Protein AF-A0A6I9MZJ8-F1 (afdb_monomer_lite)

InterPro domains:
  IPR040191 U3 small nucleolar RNA-associated protein 10 [PTHR13457] (1-152)
  IPR056473 Utp10/HEAT1, HEAT-repeats domain [PF23243] (50-152)

Organism: NCBI:txid8208

Sequence (153 aa):
MPIFTFMGANILRLDDAYSFRVIEQTLTMVIPALIQAHQLSEGGSSPSLVAVVTRIVHVFVDALPHVPEHRRLPVLHQLVQTLSPAPFLWILMLLLFKLHASSSTAVSGKKAALENDVEFWISLCCQFDVSDQLTSLINILNFLLQLPEDKDD

Foldseek 3Di:
DPDVVVVVVVVVVVCVVVVLVVLLVCLLPVVVVQLVVQQVPPPPDRDPSLVSLLVVLLVLLVCQVVDDPVVNLSNVLSNCVSVPLQPPVLSNVVSLVVSCVVVQVDDDPPDVVVVVSVVSVVVNLVVDDPNSSVSSVVVNVVVVVPDDPDPPD

Structure (mmCIF, N/CA/C/O backbone):
data_AF-A0A6I9MZJ8-F1
#
_entry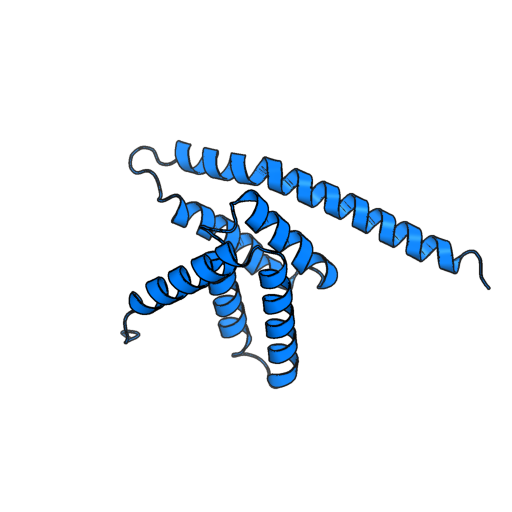.id   AF-A0A6I9MZJ8-F1
#
loop_
_atom_site.group_PDB
_atom_site.id
_atom_site.type_symbol
_atom_site.label_atom_id
_atom_site.label_alt_id
_atom_site.label_comp_id
_atom_site.label_asym_id
_atom_site.label_entity_id
_atom_site.label_seq_id
_atom_site.pdbx_PDB_ins_code
_atom_site.Cartn_x
_atom_site.Cartn_y
_atom_site.Cartn_z
_atom_site.occupancy
_atom_site.B_iso_or_equiv
_atom_site.auth_seq_id
_atom_site.auth_comp_id
_atom_site.auth_asym_id
_atom_site.auth_atom_id
_atom_site.pdbx_PDB_model_num
ATOM 1 N N . MET A 1 1 ? 39.027 -8.535 -20.098 1.00 54.59 1 MET A N 1
ATOM 2 C CA . MET A 1 1 ? 37.778 -8.703 -19.322 1.00 54.59 1 MET A CA 1
ATOM 3 C C . MET A 1 1 ? 38.010 -8.192 -17.897 1.00 54.59 1 MET A C 1
ATOM 5 O O . MET A 1 1 ? 38.405 -9.006 -17.075 1.00 54.59 1 MET A O 1
ATOM 9 N N . PRO A 1 2 ? 38.006 -6.861 -17.636 1.00 52.81 2 PRO A N 1
ATOM 10 C CA . PRO A 1 2 ? 37.233 -6.382 -16.464 1.00 52.81 2 PRO A CA 1
ATOM 11 C C . PRO A 1 2 ? 36.765 -4.898 -16.442 1.00 52.81 2 PRO A C 1
ATOM 13 O O . PRO A 1 2 ? 36.292 -4.459 -15.403 1.00 52.81 2 PRO A O 1
ATOM 16 N N . ILE A 1 3 ? 36.884 -4.093 -17.509 1.00 46.62 3 ILE A N 1
ATOM 17 C CA . ILE A 1 3 ? 36.608 -2.633 -17.397 1.00 46.62 3 ILE A CA 1
ATOM 18 C C . ILE A 1 3 ? 35.218 -2.236 -17.933 1.00 46.62 3 ILE A C 1
ATOM 20 O O . ILE A 1 3 ? 34.524 -1.434 -17.315 1.00 46.62 3 ILE A O 1
ATOM 24 N N . PHE A 1 4 ? 34.744 -2.851 -19.023 1.00 43.00 4 PHE A N 1
ATOM 25 C CA . PHE A 1 4 ? 33.443 -2.496 -19.618 1.00 43.00 4 PHE A CA 1
ATOM 26 C C . PHE A 1 4 ? 32.235 -3.213 -18.995 1.00 43.00 4 PHE A C 1
ATOM 28 O O . PHE A 1 4 ? 31.116 -2.718 -19.097 1.00 43.00 4 PHE A O 1
ATOM 35 N N . THR A 1 5 ? 32.436 -4.323 -18.280 1.00 50.25 5 THR A N 1
ATOM 36 C CA . THR A 1 5 ? 31.364 -4.997 -17.526 1.00 50.25 5 THR A CA 1
ATOM 37 C C . THR A 1 5 ? 30.956 -4.240 -16.257 1.00 50.25 5 THR A C 1
ATOM 39 O O . THR A 1 5 ? 29.845 -4.430 -15.775 1.00 50.25 5 THR A O 1
ATOM 42 N N . PHE A 1 6 ? 31.805 -3.345 -15.734 1.00 44.62 6 PHE A N 1
ATOM 43 C CA . PHE A 1 6 ? 31.509 -2.581 -14.514 1.00 44.62 6 PHE A CA 1
ATOM 44 C C . PHE A 1 6 ? 30.751 -1.267 -14.788 1.00 44.62 6 PHE A C 1
ATOM 46 O O . PHE A 1 6 ? 29.962 -0.818 -13.959 1.00 44.62 6 PHE A O 1
ATOM 53 N N . MET A 1 7 ? 30.920 -0.666 -15.975 1.00 50.59 7 MET A N 1
ATOM 54 C CA . MET A 1 7 ? 30.187 0.553 -16.357 1.00 50.59 7 MET A CA 1
ATOM 55 C C . MET A 1 7 ? 28.698 0.297 -16.620 1.00 50.59 7 MET A C 1
ATOM 57 O O . MET A 1 7 ? 27.879 1.146 -16.283 1.00 50.59 7 MET A O 1
ATOM 61 N N . GLY A 1 8 ? 28.330 -0.870 -17.161 1.00 49.66 8 GLY A N 1
ATOM 62 C CA . GLY A 1 8 ? 26.924 -1.215 -17.409 1.00 49.66 8 GLY A CA 1
ATOM 63 C C . GLY A 1 8 ? 26.097 -1.298 -16.122 1.00 49.66 8 GLY A C 1
ATOM 64 O O . GLY A 1 8 ? 25.008 -0.737 -16.052 1.00 49.66 8 GLY A O 1
ATOM 65 N N . ALA A 1 9 ? 26.649 -1.914 -15.071 1.00 50.97 9 ALA A N 1
ATOM 66 C CA . ALA A 1 9 ? 25.986 -2.011 -13.770 1.00 50.97 9 ALA A CA 1
ATOM 67 C C . ALA A 1 9 ? 25.831 -0.644 -13.085 1.00 50.97 9 ALA A C 1
ATOM 69 O O . ALA A 1 9 ? 24.807 -0.386 -12.461 1.00 50.97 9 ALA A O 1
ATOM 70 N N . ASN A 1 10 ? 26.818 0.249 -13.222 1.00 50.25 10 ASN A N 1
ATOM 71 C CA . ASN A 1 10 ? 26.728 1.596 -12.658 1.00 50.25 10 ASN A CA 1
ATOM 72 C C . ASN A 1 10 ? 25.752 2.497 -13.419 1.00 50.25 10 ASN A C 1
ATOM 74 O O . ASN A 1 10 ? 25.044 3.255 -12.773 1.00 50.25 10 ASN A O 1
ATOM 78 N N . ILE A 1 11 ? 25.675 2.409 -14.750 1.00 44.91 11 ILE A N 1
ATOM 79 C CA . ILE A 1 11 ? 24.711 3.186 -15.547 1.00 44.91 11 ILE A CA 1
ATOM 80 C C . ILE A 1 11 ? 23.278 2.712 -15.268 1.00 44.91 11 ILE A C 1
ATOM 82 O O . ILE A 1 11 ? 22.413 3.548 -15.033 1.00 44.91 11 ILE A O 1
ATOM 86 N N . LEU A 1 12 ? 23.047 1.396 -15.187 1.00 47.56 12 LEU A N 1
ATOM 87 C CA . LEU A 1 12 ? 21.743 0.836 -14.803 1.00 47.56 12 LEU A CA 1
ATOM 88 C C . LEU A 1 12 ? 21.347 1.225 -13.365 1.00 47.56 12 LEU A C 1
ATOM 90 O O . LEU A 1 12 ? 20.217 1.638 -13.134 1.00 47.56 12 LEU A O 1
ATOM 94 N N . ARG A 1 13 ? 22.287 1.198 -12.404 1.00 55.53 13 ARG A N 1
ATOM 95 C CA . ARG A 1 13 ? 22.041 1.673 -11.024 1.00 55.53 13 ARG A CA 1
ATOM 96 C C . ARG A 1 13 ? 21.807 3.183 -10.933 1.00 55.53 13 ARG A C 1
ATOM 98 O O . ARG A 1 13 ? 21.092 3.628 -10.038 1.00 55.53 13 ARG A O 1
ATOM 105 N N . LEU A 1 14 ? 22.436 3.973 -11.806 1.00 54.25 14 LEU A N 1
ATOM 106 C CA . LEU A 1 14 ? 22.246 5.424 -11.860 1.00 54.25 14 LEU A CA 1
ATOM 107 C C . LEU A 1 14 ? 20.846 5.767 -12.379 1.00 54.25 14 LEU A C 1
ATOM 109 O O . LEU A 1 14 ? 20.198 6.657 -11.831 1.00 54.25 14 LEU A O 1
ATOM 113 N N . ASP A 1 15 ? 20.387 5.032 -13.394 1.00 59.72 15 ASP A N 1
ATOM 114 C CA . ASP A 1 15 ? 19.057 5.193 -13.977 1.00 59.72 15 ASP A CA 1
ATOM 115 C C . ASP A 1 15 ? 17.961 4.804 -12.975 1.00 59.72 15 ASP A C 1
ATOM 117 O O . ASP A 1 15 ? 16.987 5.537 -12.814 1.00 59.72 15 ASP A O 1
ATOM 121 N N . ASP A 1 16 ? 18.173 3.739 -12.192 1.00 69.56 16 ASP A N 1
ATOM 122 C CA . ASP A 1 16 ? 17.301 3.372 -11.071 1.00 69.56 16 ASP A CA 1
ATOM 123 C C . ASP A 1 16 ? 17.260 4.468 -9.998 1.00 69.56 16 ASP A C 1
ATOM 125 O O . ASP A 1 16 ? 16.182 4.918 -9.617 1.00 69.56 16 ASP A O 1
ATOM 129 N N . ALA A 1 17 ? 18.415 4.957 -9.532 1.00 70.00 17 ALA A N 1
ATOM 130 C CA . ALA A 1 17 ? 18.473 5.992 -8.497 1.00 70.00 17 ALA A CA 1
ATOM 131 C C . ALA A 1 17 ? 17.807 7.306 -8.938 1.00 70.00 17 ALA A C 1
ATOM 133 O O . ALA A 1 17 ? 17.102 7.943 -8.151 1.00 70.00 17 ALA A O 1
ATOM 134 N N . TYR A 1 18 ? 18.007 7.712 -10.193 1.00 69.88 18 TYR A N 1
ATOM 135 C CA . TYR A 1 18 ? 17.339 8.878 -10.764 1.00 69.88 18 TYR A CA 1
ATOM 136 C C . TYR A 1 18 ? 15.834 8.634 -10.928 1.00 69.88 18 TYR A C 1
ATOM 138 O O . TYR A 1 18 ? 15.026 9.452 -10.488 1.00 69.88 18 TYR A O 1
ATOM 146 N N . SER A 1 19 ? 15.445 7.478 -11.465 1.00 74.56 19 SER A N 1
ATOM 147 C CA . SER A 1 19 ? 14.044 7.081 -11.623 1.00 74.56 19 SER A CA 1
ATOM 148 C C . SER A 1 19 ? 13.299 7.021 -10.290 1.00 74.56 19 SER A C 1
ATOM 150 O O . SER A 1 19 ? 12.146 7.441 -10.218 1.00 74.56 19 SER A O 1
ATOM 152 N N . PHE A 1 20 ? 13.941 6.544 -9.221 1.00 76.56 20 PHE A N 1
ATOM 153 C CA . PHE A 1 20 ? 13.360 6.534 -7.880 1.00 76.56 20 PHE A CA 1
ATOM 154 C C . PHE A 1 20 ? 13.134 7.945 -7.349 1.00 76.56 20 PHE A C 1
ATOM 156 O O . PHE A 1 20 ? 12.048 8.217 -6.850 1.00 76.56 20 PHE A O 1
ATOM 163 N N . ARG A 1 21 ? 14.094 8.862 -7.526 1.00 79.06 21 ARG A N 1
ATOM 164 C CA . ARG A 1 21 ? 13.915 10.272 -7.140 1.00 79.06 21 ARG A CA 1
ATOM 165 C C . ARG A 1 21 ? 12.774 10.938 -7.896 1.00 79.06 21 ARG A C 1
ATOM 167 O O . ARG A 1 21 ? 11.997 11.676 -7.303 1.00 79.06 21 ARG A O 1
ATOM 174 N N . VAL A 1 22 ? 12.651 10.667 -9.195 1.00 80.50 22 VAL A N 1
ATOM 175 C CA . VAL A 1 22 ? 11.545 11.197 -10.001 1.00 80.50 22 VAL A CA 1
ATOM 176 C C . VAL A 1 22 ? 10.209 10.640 -9.512 1.00 80.50 22 VAL A C 1
ATOM 178 O O . VAL A 1 22 ? 9.268 11.413 -9.351 1.00 80.50 22 VAL A O 1
ATOM 181 N N . ILE A 1 23 ? 10.116 9.336 -9.225 1.00 78.62 23 ILE A N 1
ATOM 182 C CA . ILE A 1 23 ? 8.913 8.735 -8.627 1.00 78.62 23 ILE A CA 1
ATOM 183 C C . ILE A 1 23 ? 8.596 9.400 -7.289 1.00 78.62 23 ILE A C 1
ATOM 185 O O . ILE A 1 23 ? 7.471 9.843 -7.088 1.00 78.62 23 ILE A O 1
ATOM 189 N N . GLU A 1 24 ? 9.572 9.503 -6.394 1.00 79.50 24 GLU A N 1
ATOM 190 C CA . GLU A 1 24 ? 9.415 10.111 -5.074 1.00 79.50 24 GLU A CA 1
ATOM 191 C C . GLU A 1 24 ? 8.893 11.544 -5.161 1.00 79.50 24 GLU A C 1
ATOM 193 O O . GLU A 1 24 ? 7.876 11.884 -4.549 1.00 79.50 24 GLU A O 1
ATOM 198 N N . GLN A 1 25 ? 9.528 12.364 -5.991 1.00 80.31 25 GLN A N 1
ATOM 199 C CA . GLN A 1 25 ? 9.137 13.750 -6.200 1.00 80.31 25 GLN A CA 1
ATOM 200 C C . GLN A 1 25 ? 7.759 13.868 -6.868 1.00 80.31 25 GLN A C 1
ATOM 202 O O . GLN A 1 25 ? 6.973 14.754 -6.540 1.00 80.31 25 GLN A O 1
ATOM 207 N N . THR A 1 26 ? 7.432 12.949 -7.776 1.00 79.94 26 THR A N 1
ATOM 208 C CA . T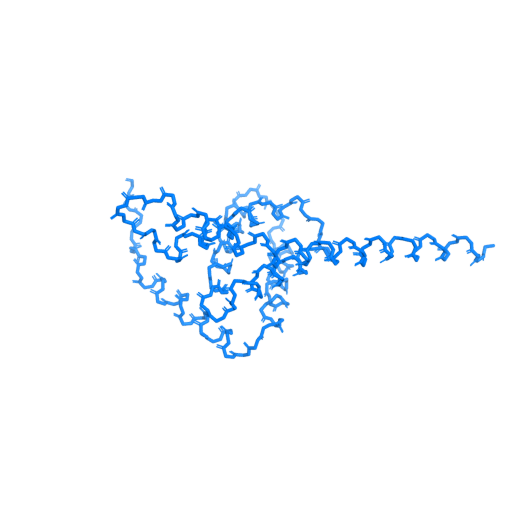HR A 1 26 ? 6.118 12.920 -8.424 1.00 79.94 26 THR A CA 1
ATOM 209 C C . THR A 1 26 ? 5.031 12.543 -7.425 1.00 79.94 26 THR A C 1
ATOM 211 O O . THR A 1 26 ? 4.018 13.227 -7.356 1.00 79.94 26 THR A O 1
ATOM 214 N N . LEU A 1 27 ? 5.224 11.499 -6.616 1.00 83.44 27 LEU A N 1
ATOM 215 C CA . LEU A 1 27 ? 4.221 11.060 -5.643 1.00 83.44 27 LEU A CA 1
ATOM 216 C C . LEU A 1 27 ? 3.969 12.135 -4.584 1.00 83.44 27 LEU A C 1
ATOM 218 O O . LEU A 1 27 ? 2.816 12.493 -4.352 1.00 83.44 27 LEU A O 1
ATOM 222 N N . THR A 1 28 ? 5.035 12.716 -4.029 1.00 80.81 28 THR A N 1
ATOM 223 C CA . THR A 1 28 ? 4.950 13.780 -3.012 1.00 80.81 28 THR A CA 1
ATOM 224 C C . THR A 1 28 ? 4.246 15.042 -3.499 1.00 80.81 28 THR A C 1
ATOM 226 O O . THR A 1 28 ? 3.610 15.722 -2.699 1.00 80.81 28 THR A O 1
ATOM 229 N N . MET A 1 29 ? 4.315 15.352 -4.796 1.00 77.62 29 MET A N 1
ATOM 230 C CA . MET A 1 29 ? 3.664 16.533 -5.365 1.00 77.62 29 MET A CA 1
ATOM 231 C C . MET A 1 29 ? 2.256 16.241 -5.902 1.00 77.62 29 MET A C 1
ATOM 233 O O . MET A 1 29 ? 1.333 17.030 -5.703 1.00 77.62 29 MET A O 1
ATOM 237 N N . VAL A 1 30 ? 2.075 15.111 -6.586 1.00 79.31 30 VAL A N 1
ATOM 238 C CA . VAL A 1 30 ? 0.841 14.798 -7.317 1.00 79.31 30 VAL A CA 1
ATOM 239 C C . VAL A 1 30 ? -0.244 14.266 -6.389 1.00 79.31 30 VAL A C 1
ATOM 241 O O . VAL A 1 30 ? -1.398 14.657 -6.542 1.00 79.31 30 VAL A O 1
ATOM 244 N N . ILE A 1 31 ? 0.085 13.416 -5.410 1.00 81.38 31 ILE A N 1
ATOM 245 C CA . ILE A 1 31 ? -0.932 12.828 -4.521 1.00 81.38 31 ILE A CA 1
ATOM 246 C C . ILE A 1 31 ? -1.696 13.912 -3.739 1.00 81.38 31 ILE A C 1
ATOM 248 O O . ILE A 1 31 ? -2.929 13.889 -3.780 1.00 81.38 31 ILE A O 1
ATOM 252 N N . PRO A 1 32 ? -1.042 14.897 -3.087 1.00 80.56 32 PRO A N 1
ATOM 253 C CA . PRO A 1 32 ? -1.767 15.960 -2.390 1.00 80.56 32 PRO A CA 1
ATOM 254 C C . PRO A 1 32 ? -2.647 16.793 -3.331 1.00 80.56 32 PRO A C 1
ATOM 256 O O . PRO A 1 32 ? -3.783 17.122 -2.985 1.00 80.56 32 PRO A O 1
ATOM 259 N N . ALA A 1 33 ? -2.162 17.076 -4.544 1.00 78.44 33 ALA A N 1
ATOM 260 C CA . ALA A 1 33 ? -2.930 17.795 -5.558 1.00 78.44 33 ALA A CA 1
ATOM 261 C C . ALA A 1 33 ? -4.168 17.003 -6.016 1.00 78.44 33 ALA A C 1
ATOM 263 O O . ALA A 1 33 ? -5.245 17.578 -6.173 1.00 78.44 33 ALA A O 1
ATOM 264 N N . LEU A 1 34 ? -4.052 15.679 -6.173 1.00 75.56 34 LEU A N 1
ATOM 265 C CA . LEU A 1 34 ? -5.179 14.802 -6.501 1.00 75.56 34 LEU A CA 1
ATOM 266 C C . LEU A 1 34 ? -6.227 14.790 -5.388 1.00 75.56 34 LEU A C 1
ATOM 268 O O . LEU A 1 34 ? -7.419 14.859 -5.685 1.00 75.56 34 LEU A O 1
ATOM 272 N N . ILE A 1 35 ? -5.803 14.739 -4.123 1.00 79.06 35 ILE A N 1
ATOM 273 C CA . ILE A 1 35 ? -6.714 14.803 -2.973 1.00 79.06 35 ILE A CA 1
ATOM 274 C C . ILE A 1 35 ? -7.474 16.134 -2.978 1.00 79.06 35 ILE A C 1
ATOM 276 O O . ILE A 1 35 ? -8.700 16.141 -2.864 1.00 79.06 35 ILE A O 1
ATOM 280 N N . GLN A 1 36 ? -6.771 17.251 -3.180 1.00 78.94 36 GLN A N 1
ATOM 281 C CA . GLN A 1 36 ? -7.378 18.581 -3.222 1.00 78.94 36 GLN A CA 1
ATOM 282 C C . GLN A 1 36 ? -8.359 18.741 -4.395 1.00 78.94 36 GLN A C 1
ATOM 284 O O . GLN A 1 36 ? -9.451 19.278 -4.219 1.00 78.94 36 GLN A O 1
ATOM 289 N N . ALA A 1 37 ? -8.012 18.238 -5.582 1.00 72.88 37 ALA A N 1
ATOM 290 C CA . ALA A 1 37 ? -8.882 18.297 -6.755 1.00 72.88 37 ALA A CA 1
ATOM 291 C C . ALA A 1 37 ? -10.200 17.530 -6.542 1.00 72.88 37 ALA A C 1
ATOM 293 O O . ALA A 1 37 ? -11.268 18.027 -6.900 1.00 72.88 37 ALA A O 1
ATOM 294 N N . HIS A 1 38 ? -10.145 16.354 -5.906 1.00 69.00 38 HIS A N 1
ATOM 295 C CA . HIS A 1 38 ? -11.344 15.567 -5.598 1.00 69.00 38 HIS A CA 1
ATOM 296 C C . HIS A 1 38 ? -12.221 16.224 -4.522 1.00 69.00 38 HIS A C 1
ATOM 298 O O . HIS A 1 38 ? -13.442 16.124 -4.594 1.00 69.00 38 HIS A O 1
ATOM 304 N N . GLN A 1 39 ? -11.628 16.943 -3.564 1.00 68.62 39 GLN A N 1
ATOM 305 C CA . GLN A 1 39 ? -12.379 17.711 -2.562 1.00 68.62 39 GLN A CA 1
ATOM 306 C C . GLN A 1 39 ? -13.118 18.918 -3.163 1.00 68.62 39 GLN A C 1
ATOM 308 O O . GLN A 1 39 ? -14.182 19.283 -2.673 1.00 68.62 39 GLN A O 1
ATOM 313 N N . LEU A 1 40 ? -12.571 19.534 -4.216 1.00 63.03 40 LEU A N 1
ATOM 314 C CA . LEU A 1 40 ? -13.151 20.714 -4.872 1.00 63.03 40 LEU A CA 1
ATOM 315 C C . LEU A 1 40 ? -14.227 20.369 -5.914 1.00 63.03 40 LEU A C 1
ATOM 317 O O . LEU A 1 40 ? -15.079 21.204 -6.206 1.00 63.03 40 LEU A O 1
ATOM 321 N N . SER A 1 41 ? -14.181 19.166 -6.493 1.00 60.75 41 SER A N 1
ATOM 322 C CA . SER A 1 41 ? -15.054 18.774 -7.607 1.00 60.75 41 SER A CA 1
ATOM 323 C C . SER A 1 41 ? -16.442 18.272 -7.183 1.00 60.75 41 SER A C 1
ATOM 325 O O . SER A 1 41 ? -17.359 18.294 -8.004 1.00 60.75 41 SER A O 1
ATOM 327 N N . GLU A 1 42 ? -16.631 17.814 -5.943 1.00 58.19 42 GLU A N 1
ATOM 328 C CA . GLU A 1 42 ? -17.922 17.290 -5.469 1.00 58.19 42 GLU A CA 1
ATOM 329 C C . GLU A 1 42 ? -18.732 18.386 -4.755 1.00 58.19 42 GLU A C 1
ATOM 331 O O . GLU A 1 42 ? -18.740 18.523 -3.532 1.00 58.19 42 GLU A O 1
ATOM 336 N N . GLY A 1 43 ? -19.411 19.210 -5.557 1.00 50.09 43 GLY A N 1
ATOM 337 C CA . GLY A 1 43 ? -20.240 20.339 -5.123 1.00 50.09 43 GLY A CA 1
ATOM 338 C C . GLY A 1 43 ? -21.532 19.959 -4.387 1.00 50.09 43 GLY A C 1
ATOM 339 O O . GLY A 1 43 ? -22.620 20.236 -4.885 1.00 50.09 43 GLY A O 1
ATOM 340 N N . GLY A 1 44 ? -21.431 19.378 -3.188 1.00 48.06 44 GLY A N 1
ATOM 341 C CA . GLY A 1 44 ? -22.575 19.231 -2.272 1.00 48.06 44 GLY A CA 1
ATOM 342 C C . GLY A 1 44 ? -22.426 18.172 -1.178 1.00 48.06 44 GLY A C 1
ATOM 343 O O . GLY A 1 44 ? -23.064 18.280 -0.134 1.00 48.06 44 GLY A O 1
ATOM 344 N N . SER A 1 45 ? -21.550 17.188 -1.368 1.00 53.50 45 SER A N 1
ATOM 345 C CA . SER A 1 45 ? -21.208 16.176 -0.367 1.00 53.50 45 SER A CA 1
ATOM 346 C C . SER A 1 45 ? -19.725 15.878 -0.498 1.00 53.50 45 SER A C 1
ATOM 348 O O . SER A 1 45 ? -19.315 15.312 -1.505 1.00 53.50 45 SER A O 1
ATOM 350 N N . SER A 1 46 ? -18.907 16.286 0.471 1.00 55.47 46 SER A N 1
ATOM 351 C CA . SER A 1 46 ? -17.483 15.965 0.429 1.00 55.47 46 SER A CA 1
ATOM 352 C C . SER A 1 46 ? -17.313 14.438 0.455 1.00 55.47 46 SER A C 1
ATOM 354 O O . SER A 1 46 ? -17.785 13.797 1.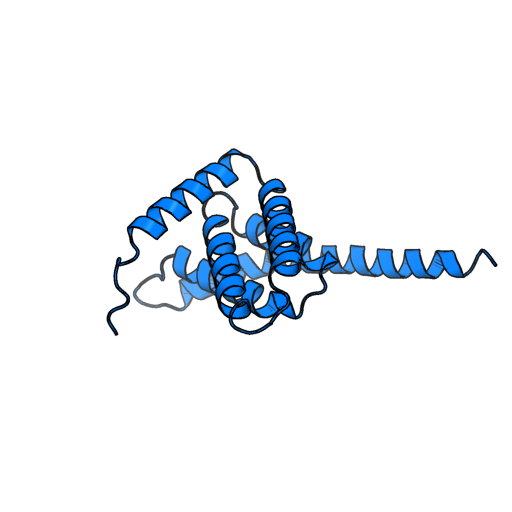402 1.00 55.47 46 SER A O 1
ATOM 356 N N . PRO A 1 47 ? -16.663 13.823 -0.550 1.00 58.41 47 PRO A N 1
ATOM 357 C CA . PRO A 1 47 ? -16.370 12.402 -0.499 1.00 58.41 47 PRO A CA 1
ATOM 358 C C . PRO A 1 47 ? -15.495 12.163 0.728 1.00 58.41 47 PRO A C 1
ATOM 360 O O . PRO A 1 47 ? -14.586 12.951 1.017 1.00 58.41 47 PRO A O 1
ATOM 363 N N . SER A 1 48 ? -15.778 11.095 1.482 1.00 77.12 48 SER A N 1
ATOM 364 C CA . SER A 1 48 ? -14.954 10.776 2.645 1.00 77.12 48 SER A CA 1
ATOM 365 C C . SER A 1 48 ? -13.506 10.640 2.177 1.00 77.12 48 SER A C 1
ATOM 367 O O . SER A 1 48 ? -13.223 10.025 1.146 1.00 77.12 48 SER A O 1
ATOM 369 N N . LEU A 1 49 ? -12.571 11.246 2.907 1.00 82.12 49 LEU A N 1
ATOM 370 C CA . LEU A 1 49 ? -11.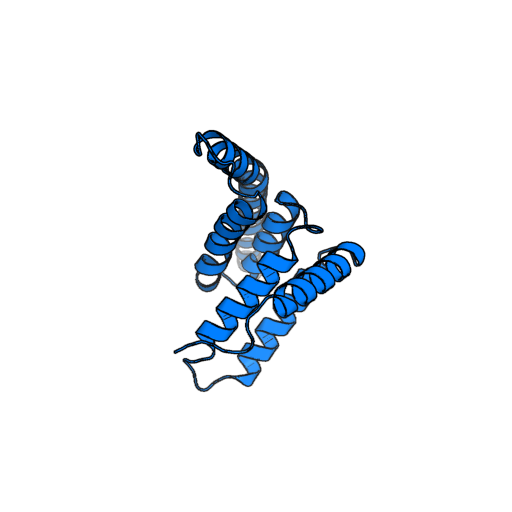156 11.231 2.536 1.00 82.12 49 LEU A CA 1
ATOM 371 C C . LEU A 1 49 ? -10.656 9.789 2.321 1.00 82.12 49 LEU A C 1
ATOM 373 O O . LEU A 1 49 ? -9.889 9.526 1.400 1.00 82.12 49 LEU A O 1
ATOM 377 N N . VAL A 1 50 ? -11.199 8.840 3.091 1.00 82.94 50 VAL A N 1
ATOM 378 C CA . VAL A 1 50 ? -10.988 7.395 2.933 1.00 82.94 50 VAL A CA 1
ATOM 379 C C . VAL A 1 50 ? -11.361 6.905 1.530 1.00 82.94 50 VAL A C 1
ATOM 381 O O . VAL A 1 50 ? -10.589 6.159 0.934 1.00 82.94 50 VAL A O 1
ATOM 384 N N . ALA A 1 51 ? -12.494 7.327 0.962 1.00 84.88 51 ALA A N 1
ATOM 385 C CA . ALA A 1 51 ? -12.916 6.922 -0.379 1.00 84.88 51 ALA A CA 1
ATOM 386 C C . ALA A 1 51 ? -11.969 7.449 -1.469 1.00 84.88 51 ALA A C 1
ATOM 388 O O . ALA A 1 51 ? -11.620 6.707 -2.389 1.00 84.88 51 ALA A O 1
ATOM 389 N N . VAL A 1 52 ? -11.515 8.701 -1.352 1.00 85.88 52 VAL A N 1
ATOM 390 C CA . VAL A 1 52 ? -10.552 9.296 -2.295 1.00 85.88 52 VAL A CA 1
ATOM 391 C C . VAL A 1 52 ? -9.220 8.552 -2.234 1.00 85.88 52 VAL A C 1
ATOM 393 O O . VAL A 1 52 ? -8.712 8.109 -3.264 1.00 85.88 52 VAL A O 1
ATOM 396 N N . VAL A 1 53 ? -8.687 8.345 -1.028 1.00 86.75 53 VAL A N 1
ATOM 397 C CA . VAL A 1 53 ? -7.433 7.609 -0.826 1.00 86.75 53 VAL A CA 1
ATOM 398 C C . VAL A 1 53 ? -7.555 6.174 -1.331 1.00 86.75 53 VAL A C 1
ATOM 400 O O . VAL A 1 53 ? -6.668 5.704 -2.036 1.00 86.75 53 VAL A O 1
ATOM 403 N N . THR A 1 54 ? -8.678 5.502 -1.068 1.00 89.19 54 THR A N 1
ATOM 404 C CA . THR A 1 54 ? -8.929 4.143 -1.567 1.00 89.19 54 THR A CA 1
ATOM 405 C C . THR A 1 54 ? -8.852 4.082 -3.089 1.00 89.19 54 THR A C 1
ATOM 407 O O . THR A 1 54 ? -8.193 3.191 -3.615 1.00 89.19 54 THR A O 1
ATOM 410 N N . ARG A 1 55 ? -9.453 5.040 -3.812 1.00 87.12 55 ARG A N 1
ATOM 411 C CA . ARG A 1 55 ? -9.365 5.092 -5.283 1.00 87.12 55 ARG A CA 1
ATOM 412 C C . ARG A 1 55 ? -7.932 5.279 -5.765 1.00 87.12 55 ARG A C 1
ATOM 414 O O . ARG A 1 55 ? -7.516 4.579 -6.682 1.00 87.12 55 ARG A O 1
ATOM 421 N N . ILE A 1 56 ? -7.178 6.186 -5.141 1.00 87.75 56 ILE A N 1
ATOM 422 C CA . ILE A 1 56 ? -5.772 6.420 -5.492 1.00 87.75 56 ILE A CA 1
ATOM 423 C C . ILE A 1 56 ? -4.973 5.130 -5.292 1.00 87.75 56 ILE A C 1
ATOM 425 O O . ILE A 1 56 ? -4.348 4.656 -6.234 1.00 87.75 56 ILE A O 1
ATOM 429 N N . VAL A 1 57 ? -5.038 4.520 -4.105 1.00 89.81 57 VAL A N 1
ATOM 430 C CA . VAL A 1 57 ? -4.292 3.291 -3.795 1.00 89.81 57 VAL A CA 1
ATOM 431 C C . VAL A 1 57 ? -4.699 2.142 -4.724 1.00 89.81 57 VAL A C 1
ATOM 433 O O . VAL A 1 57 ? -3.829 1.409 -5.188 1.00 89.81 57 VAL A O 1
ATOM 436 N N . HIS A 1 58 ? -5.984 2.022 -5.070 1.00 89.56 58 HIS A N 1
ATOM 437 C CA . HIS A 1 58 ? -6.475 1.003 -6.002 1.00 89.56 58 HIS A CA 1
ATOM 438 C C . HIS A 1 58 ? -5.796 1.091 -7.376 1.00 89.56 58 HIS A C 1
ATOM 440 O O . HIS A 1 58 ? -5.372 0.067 -7.899 1.00 89.56 58 HIS A O 1
ATOM 446 N N . VAL A 1 59 ? -5.607 2.298 -7.927 1.00 89.25 59 VAL A N 1
ATOM 447 C CA . VAL A 1 59 ? -4.909 2.491 -9.216 1.00 89.25 59 VAL A CA 1
ATOM 448 C C . VAL A 1 59 ? -3.468 1.975 -9.159 1.00 89.25 59 VAL A C 1
ATOM 450 O O . VAL A 1 59 ? -2.997 1.344 -10.104 1.00 89.25 59 VAL A O 1
ATOM 453 N N . PHE A 1 60 ? -2.762 2.205 -8.049 1.00 88.88 60 PHE A N 1
ATOM 454 C CA . PHE A 1 60 ? -1.395 1.705 -7.876 1.00 88.88 60 PHE A CA 1
ATOM 455 C C . PHE A 1 60 ? -1.345 0.184 -7.711 1.00 88.88 60 PHE A C 1
ATOM 457 O O . PHE A 1 60 ? -0.452 -0.458 -8.264 1.00 88.88 60 PHE A O 1
ATOM 464 N N . VAL A 1 61 ? -2.294 -0.396 -6.975 1.00 89.38 61 VAL A N 1
ATOM 465 C CA . VAL A 1 61 ? -2.382 -1.850 -6.781 1.00 89.38 61 VAL A CA 1
ATOM 466 C C . VAL A 1 61 ? -2.725 -2.560 -8.094 1.00 89.38 61 VAL A C 1
ATOM 468 O O . VAL A 1 61 ? -2.077 -3.551 -8.420 1.00 89.38 61 VAL A O 1
ATOM 471 N N . ASP A 1 62 ? -3.653 -2.028 -8.891 1.00 86.31 62 ASP A N 1
ATOM 472 C CA . ASP A 1 62 ? -4.000 -2.583 -10.209 1.00 86.31 62 ASP A CA 1
ATOM 473 C C . ASP A 1 62 ? -2.824 -2.522 -11.194 1.00 86.31 62 ASP A C 1
ATOM 475 O O . ASP A 1 62 ? -2.658 -3.410 -12.028 1.00 86.31 62 ASP A O 1
ATOM 479 N N . ALA A 1 63 ? -1.980 -1.492 -11.093 1.00 85.94 63 ALA A N 1
ATOM 480 C CA . ALA A 1 63 ? -0.789 -1.353 -11.925 1.00 85.94 63 ALA A CA 1
ATOM 481 C C . ALA A 1 63 ? 0.379 -2.254 -11.474 1.00 85.94 63 ALA A C 1
ATOM 483 O O . ALA A 1 63 ? 1.303 -2.494 -12.257 1.00 85.94 63 ALA A O 1
ATOM 484 N N . LEU A 1 64 ? 0.355 -2.773 -10.240 1.00 85.38 64 LEU A N 1
ATOM 485 C CA . LEU A 1 64 ? 1.453 -3.522 -9.618 1.00 85.38 64 LEU A CA 1
ATOM 486 C C . LEU A 1 64 ? 1.956 -4.736 -10.430 1.00 85.38 64 LEU A C 1
ATOM 488 O O . LEU A 1 64 ? 3.176 -4.919 -10.486 1.00 85.38 64 LEU A O 1
ATOM 492 N N . PRO A 1 65 ? 1.101 -5.537 -11.108 1.00 84.06 65 PRO A N 1
ATOM 493 C CA . PRO A 1 65 ? 1.552 -6.654 -11.945 1.00 84.06 65 PRO A CA 1
ATOM 494 C C . PRO A 1 65 ? 2.463 -6.231 -13.104 1.00 84.06 65 PRO A C 1
ATOM 496 O O . PRO A 1 65 ? 3.298 -7.015 -13.551 1.00 84.06 65 PRO A O 1
ATOM 499 N N . HIS A 1 66 ? 2.338 -4.987 -13.574 1.00 82.00 66 HIS A N 1
ATOM 500 C CA . HIS A 1 66 ? 3.162 -4.425 -14.646 1.00 82.00 66 HIS A CA 1
ATOM 501 C C . HIS A 1 66 ? 4.459 -3.783 -14.132 1.00 82.00 66 HIS A C 1
ATOM 503 O O . HIS A 1 66 ? 5.348 -3.464 -14.922 1.00 82.00 66 HIS A O 1
ATOM 509 N N . VAL A 1 67 ? 4.586 -3.588 -12.817 1.00 80.94 67 VAL A N 1
ATOM 510 C CA . VAL A 1 67 ? 5.770 -2.995 -12.193 1.00 80.94 67 VAL A CA 1
ATOM 511 C C . VAL A 1 67 ? 6.817 -4.091 -11.934 1.00 80.94 67 VAL A C 1
ATOM 513 O O . VAL A 1 67 ? 6.490 -5.113 -11.317 1.00 80.94 67 VAL A O 1
ATOM 516 N N . PRO A 1 68 ? 8.085 -3.897 -12.349 1.00 81.62 68 PRO A N 1
ATOM 517 C CA . PRO A 1 68 ? 9.180 -4.809 -12.018 1.00 81.62 68 PRO A CA 1
ATOM 518 C C . PRO A 1 68 ? 9.342 -4.997 -10.503 1.00 81.62 68 PRO A C 1
ATOM 520 O O . PRO A 1 68 ? 9.248 -4.028 -9.753 1.00 81.62 68 PRO A O 1
ATOM 523 N N . GLU A 1 69 ? 9.647 -6.216 -10.048 1.00 81.69 69 GLU A N 1
ATOM 524 C CA . GLU A 1 69 ? 9.663 -6.595 -8.620 1.00 81.69 69 GLU A CA 1
ATOM 525 C C . GLU A 1 69 ? 10.498 -5.664 -7.731 1.00 81.69 69 GLU A C 1
ATOM 527 O O . GLU A 1 69 ? 10.002 -5.162 -6.723 1.00 81.69 69 GLU A O 1
ATOM 532 N N . HIS A 1 70 ? 11.722 -5.338 -8.151 1.00 82.50 70 HIS A N 1
ATOM 533 C CA . HIS A 1 70 ? 12.631 -4.452 -7.413 1.00 82.50 70 HIS A CA 1
ATOM 534 C C . HIS A 1 70 ? 12.109 -3.011 -7.247 1.00 82.50 70 HIS A C 1
ATOM 536 O O . HIS A 1 70 ? 12.602 -2.273 -6.396 1.00 82.50 70 HIS A O 1
ATOM 542 N N . ARG A 1 71 ? 11.110 -2.594 -8.040 1.00 83.25 71 ARG A N 1
ATOM 543 C CA . ARG A 1 71 ? 10.501 -1.253 -7.980 1.00 83.25 71 ARG A CA 1
ATOM 544 C C . ARG A 1 71 ? 9.199 -1.221 -7.191 1.00 83.25 71 ARG A C 1
ATOM 546 O O . ARG A 1 71 ? 8.747 -0.135 -6.841 1.00 83.25 71 ARG A O 1
ATOM 553 N N . ARG A 1 72 ? 8.606 -2.377 -6.882 1.00 88.19 72 ARG A N 1
ATOM 554 C CA . ARG A 1 72 ? 7.319 -2.458 -6.175 1.00 88.19 72 ARG A CA 1
ATOM 555 C C . ARG A 1 72 ? 7.419 -1.897 -4.760 1.00 88.19 72 ARG A C 1
ATOM 557 O O . ARG A 1 72 ? 6.614 -1.048 -4.391 1.00 88.19 72 ARG A O 1
ATOM 564 N N . LEU A 1 73 ? 8.431 -2.327 -4.000 1.00 88.81 73 LEU A N 1
ATOM 565 C CA . LEU A 1 73 ? 8.612 -1.911 -2.606 1.00 88.81 73 LEU A CA 1
ATOM 566 C C . LEU A 1 73 ? 8.817 -0.386 -2.477 1.00 88.81 73 LEU A C 1
ATOM 568 O O . LEU A 1 73 ? 8.043 0.231 -1.745 1.00 88.81 73 LEU A O 1
ATOM 572 N N . PRO A 1 74 ? 9.754 0.260 -3.210 1.00 87.56 74 PRO A N 1
ATOM 573 C CA . PRO A 1 74 ? 9.951 1.707 -3.097 1.00 87.56 74 PRO A CA 1
ATOM 574 C C . PRO A 1 74 ? 8.717 2.523 -3.497 1.00 87.56 74 PRO A C 1
ATOM 576 O O . PRO A 1 74 ? 8.401 3.514 -2.846 1.00 87.56 74 PRO A O 1
ATOM 579 N N . VAL A 1 75 ? 7.995 2.100 -4.543 1.00 87.44 75 VAL A N 1
ATOM 580 C CA . VAL A 1 75 ? 6.788 2.795 -5.019 1.00 87.44 75 VAL A CA 1
ATOM 581 C C . VAL A 1 75 ? 5.675 2.741 -3.973 1.00 87.44 75 VAL A C 1
ATOM 583 O O . VAL A 1 75 ? 5.093 3.775 -3.651 1.00 87.44 75 VAL A O 1
ATOM 586 N N . LEU A 1 76 ? 5.386 1.555 -3.427 1.00 89.94 76 LEU A N 1
ATOM 587 C CA . LEU A 1 76 ? 4.326 1.388 -2.431 1.00 89.94 76 LEU A CA 1
ATOM 588 C C . LEU A 1 76 ? 4.678 2.049 -1.098 1.00 89.94 76 LEU A C 1
ATOM 590 O O . LEU A 1 76 ? 3.819 2.698 -0.504 1.00 89.94 76 LEU A O 1
ATOM 594 N N . HIS A 1 77 ? 5.933 1.939 -0.658 1.00 91.06 77 HIS A N 1
ATOM 595 C CA . HIS A 1 77 ? 6.405 2.642 0.531 1.00 91.06 77 HIS A CA 1
ATOM 596 C C . HIS A 1 77 ? 6.171 4.149 0.396 1.00 91.06 77 HIS A C 1
ATOM 598 O O . HIS A 1 77 ? 5.531 4.765 1.245 1.00 91.06 77 HIS A O 1
ATOM 604 N N . GLN A 1 78 ? 6.604 4.730 -0.723 1.00 88.94 78 GLN A N 1
ATOM 605 C CA . GLN A 1 78 ? 6.490 6.162 -0.953 1.00 88.94 78 GLN A CA 1
ATOM 606 C C . GLN A 1 78 ? 5.041 6.645 -1.087 1.00 88.94 78 GLN A C 1
ATOM 608 O O . GLN A 1 78 ? 4.700 7.732 -0.613 1.00 88.94 78 GLN A O 1
ATOM 613 N N . LEU A 1 79 ? 4.181 5.840 -1.712 1.00 88.62 79 LEU A N 1
ATOM 614 C CA . LEU A 1 79 ? 2.746 6.098 -1.809 1.00 88.62 79 LEU A CA 1
ATOM 615 C C . LEU A 1 79 ? 2.126 6.252 -0.414 1.00 88.62 79 LEU A C 1
ATOM 617 O O . LEU A 1 79 ? 1.476 7.258 -0.133 1.00 88.62 79 LEU A O 1
ATOM 621 N N . VAL A 1 80 ? 2.360 5.280 0.469 1.00 90.38 80 VAL A N 1
ATOM 622 C CA . VAL A 1 80 ? 1.823 5.283 1.837 1.00 90.38 80 VAL A CA 1
ATOM 623 C C . VAL A 1 80 ? 2.452 6.394 2.674 1.00 90.38 80 VAL A C 1
ATOM 625 O O . VAL A 1 80 ? 1.736 7.087 3.393 1.00 90.38 80 VAL A O 1
ATOM 628 N N . GLN A 1 81 ? 3.757 6.627 2.531 1.00 90.19 81 GLN A N 1
ATOM 629 C CA . GLN A 1 81 ? 4.456 7.707 3.226 1.00 90.19 81 GLN A CA 1
ATOM 630 C C . GLN A 1 81 ? 3.870 9.080 2.879 1.00 90.19 81 GLN A C 1
ATOM 632 O O . GLN A 1 81 ? 3.710 9.930 3.752 1.00 90.19 81 GLN A O 1
ATOM 637 N N . THR A 1 82 ? 3.486 9.282 1.616 1.00 87.00 82 THR A N 1
ATOM 638 C CA . THR A 1 82 ? 2.858 10.530 1.158 1.00 87.00 82 THR A CA 1
ATOM 639 C C . THR A 1 82 ? 1.418 10.675 1.661 1.00 87.00 82 THR A C 1
ATOM 641 O O . THR A 1 82 ? 0.967 11.783 1.938 1.00 87.00 82 THR A O 1
ATOM 644 N N . LEU A 1 83 ? 0.685 9.566 1.779 1.00 83.44 83 LEU A N 1
ATOM 645 C CA . LEU A 1 83 ? -0.701 9.550 2.257 1.00 83.44 83 LEU A CA 1
ATOM 646 C C . LEU A 1 83 ? -0.816 9.635 3.787 1.00 83.44 83 LEU A C 1
ATOM 648 O O . LEU A 1 83 ? -1.860 10.052 4.279 1.00 83.44 83 LEU A O 1
ATOM 652 N N . SER A 1 84 ? 0.257 9.317 4.512 1.00 84.69 84 SER A N 1
ATOM 653 C CA . SER A 1 84 ? 0.327 9.001 5.943 1.00 84.69 84 SER A CA 1
ATOM 654 C C . SER A 1 84 ? 0.053 7.512 6.242 1.00 84.69 84 SER A C 1
ATOM 656 O O . SER A 1 84 ? -1.039 7.011 5.953 1.00 84.69 84 SER A O 1
ATOM 658 N N . PRO A 1 85 ? 1.016 6.792 6.849 1.00 79.50 85 PRO A N 1
ATOM 659 C CA . PRO A 1 85 ? 0.904 5.356 7.110 1.00 79.50 85 PRO A CA 1
ATOM 660 C C . PRO A 1 85 ? -0.154 4.992 8.157 1.00 79.50 85 PRO A C 1
ATOM 662 O O . PRO A 1 85 ? -0.965 4.102 7.894 1.00 79.50 85 PRO A O 1
ATOM 665 N N . ALA A 1 86 ? -0.210 5.692 9.295 1.00 81.38 86 ALA A N 1
ATOM 666 C CA . ALA A 1 86 ? -1.135 5.393 10.396 1.00 81.38 86 ALA A CA 1
ATOM 667 C C . ALA A 1 86 ? -2.608 5.201 9.953 1.00 81.38 86 ALA A C 1
ATOM 669 O O . ALA A 1 86 ? -3.207 4.173 10.285 1.00 81.38 86 ALA A O 1
ATOM 670 N N . PRO A 1 87 ? -3.218 6.131 9.189 1.00 83.25 87 PRO A N 1
ATOM 671 C CA . PRO A 1 87 ? -4.615 6.002 8.778 1.00 83.25 87 PRO A CA 1
ATOM 672 C C . PRO A 1 87 ? -4.855 5.185 7.501 1.00 83.25 87 PRO A C 1
ATOM 674 O O . PRO A 1 87 ? -6.007 4.821 7.269 1.00 83.25 87 PRO A O 1
ATOM 677 N N . PHE A 1 88 ? -3.848 4.904 6.661 1.00 88.50 88 PHE A N 1
ATOM 678 C CA . PHE A 1 88 ? -4.088 4.359 5.308 1.00 88.50 88 PHE A CA 1
ATOM 679 C C . PHE A 1 88 ? -3.299 3.102 4.939 1.00 88.50 88 PHE A C 1
ATOM 681 O O . PHE A 1 88 ? -3.622 2.481 3.925 1.00 88.50 88 PHE A O 1
ATOM 688 N N . LEU A 1 89 ? -2.333 2.661 5.753 1.00 92.19 89 LEU A N 1
ATOM 689 C CA . LEU A 1 89 ? -1.596 1.416 5.501 1.00 92.19 89 LEU A CA 1
ATOM 690 C C . LEU A 1 89 ? -2.541 0.206 5.373 1.00 92.19 89 LEU A C 1
ATOM 692 O O . LEU A 1 89 ? -2.349 -0.643 4.503 1.00 92.19 89 LEU A O 1
ATOM 696 N N . TRP A 1 90 ? -3.608 0.159 6.176 1.00 93.44 90 TRP A N 1
ATOM 697 C CA . TRP A 1 90 ? -4.592 -0.929 6.151 1.00 93.44 90 TRP A CA 1
ATOM 698 C C . TRP A 1 90 ? -5.331 -1.048 4.814 1.00 93.44 90 TRP A C 1
ATOM 700 O O . TRP A 1 90 ? -5.614 -2.159 4.369 1.00 93.44 90 TRP A O 1
ATOM 710 N N . ILE A 1 91 ? -5.595 0.079 4.142 1.00 93.00 91 ILE A N 1
ATOM 711 C CA . ILE A 1 91 ? -6.263 0.112 2.834 1.00 93.00 91 ILE A CA 1
ATOM 712 C C . ILE A 1 91 ? -5.383 -0.571 1.792 1.00 93.00 91 ILE A C 1
ATOM 714 O O . ILE A 1 91 ? -5.863 -1.413 1.034 1.00 93.00 91 ILE A O 1
ATOM 718 N N . LEU A 1 92 ? -4.086 -0.243 1.775 1.00 93.44 92 LEU A N 1
ATOM 719 C CA . LEU A 1 92 ? -3.134 -0.885 0.873 1.00 93.44 92 LEU A CA 1
ATOM 720 C C . LEU A 1 92 ? -3.078 -2.395 1.124 1.00 93.44 92 LEU A C 1
ATOM 722 O O . LEU A 1 92 ? -3.175 -3.166 0.174 1.00 93.44 92 LEU A O 1
ATOM 726 N N . MET A 1 93 ? -2.984 -2.818 2.386 1.00 93.62 93 MET A N 1
ATOM 727 C CA . MET A 1 93 ? -2.932 -4.240 2.741 1.00 93.62 93 MET A CA 1
ATOM 728 C C . MET A 1 93 ? -4.179 -5.001 2.281 1.00 93.62 93 MET A C 1
ATOM 730 O O . MET A 1 93 ? -4.057 -6.039 1.635 1.00 93.62 93 MET A O 1
ATOM 734 N N . LEU A 1 94 ? -5.379 -4.468 2.530 1.00 92.69 94 LEU A N 1
ATOM 735 C CA . LEU A 1 94 ? -6.627 -5.085 2.069 1.00 92.69 94 LEU A CA 1
ATOM 736 C C . LEU A 1 94 ? -6.701 -5.186 0.541 1.00 92.69 94 LEU A C 1
ATOM 738 O O . LEU A 1 94 ? -7.153 -6.200 0.009 1.00 92.69 94 LEU A O 1
ATOM 742 N N . LEU A 1 95 ? -6.248 -4.155 -0.175 1.00 91.75 95 LEU A N 1
ATOM 743 C CA . LEU A 1 95 ? -6.223 -4.165 -1.637 1.00 91.75 95 LEU A CA 1
ATOM 744 C C . LEU A 1 95 ? -5.206 -5.172 -2.189 1.00 91.75 95 LEU A C 1
ATOM 746 O O . LEU A 1 95 ? -5.506 -5.849 -3.171 1.00 91.75 95 LEU A O 1
ATOM 750 N N . LEU A 1 96 ? -4.050 -5.335 -1.542 1.00 90.81 96 LEU A N 1
ATOM 751 C CA . LEU A 1 96 ? -3.077 -6.375 -1.887 1.00 90.81 96 LEU A CA 1
ATOM 752 C C . LEU A 1 96 ? -3.644 -7.780 -1.644 1.00 90.81 96 LEU A C 1
ATOM 754 O O . LEU A 1 96 ? -3.514 -8.648 -2.508 1.00 90.81 96 LEU A O 1
ATOM 758 N N . PHE A 1 97 ? -4.351 -7.993 -0.530 1.00 89.56 97 PHE A N 1
ATOM 759 C CA . PHE A 1 97 ? -5.045 -9.256 -0.267 1.00 89.56 97 PHE A CA 1
ATOM 760 C C . PHE A 1 97 ? -6.124 -9.544 -1.314 1.00 89.56 97 PHE A C 1
ATOM 762 O O . PHE A 1 97 ? -6.217 -10.669 -1.804 1.00 89.56 97 PHE A O 1
ATOM 769 N N . LYS A 1 98 ? -6.902 -8.530 -1.714 1.00 88.19 98 LYS A N 1
ATOM 770 C CA . LYS A 1 98 ? -7.887 -8.638 -2.799 1.00 88.19 98 LYS A CA 1
ATOM 771 C C . LYS A 1 98 ? -7.222 -9.018 -4.125 1.00 88.19 98 LYS A C 1
ATOM 773 O O . LYS A 1 98 ? -7.695 -9.939 -4.790 1.00 88.19 98 LYS A O 1
ATOM 778 N N . LEU A 1 99 ? -6.141 -8.331 -4.504 1.00 85.31 99 LEU A N 1
ATOM 779 C CA . LEU A 1 99 ? -5.385 -8.612 -5.729 1.00 85.31 99 LEU A CA 1
ATOM 780 C C . LEU A 1 99 ? -4.893 -10.063 -5.740 1.00 85.31 99 LEU A C 1
ATOM 782 O O . LEU A 1 99 ? -5.071 -10.783 -6.723 1.00 85.31 99 LEU A O 1
ATOM 786 N N . HIS A 1 100 ? -4.340 -10.513 -4.617 1.00 83.25 100 HIS A N 1
ATOM 787 C CA . HIS A 1 100 ? -3.860 -11.875 -4.461 1.00 83.25 100 HIS A CA 1
ATOM 788 C C . HIS A 1 100 ? -4.994 -12.909 -4.541 1.00 83.25 100 HIS A C 1
ATOM 790 O O . HIS A 1 100 ? -4.896 -13.879 -5.294 1.00 83.25 100 HIS A O 1
ATOM 796 N N . ALA A 1 101 ? -6.102 -12.691 -3.827 1.00 82.69 101 ALA A N 1
ATOM 797 C CA . ALA A 1 101 ? -7.265 -13.576 -3.865 1.00 82.69 101 ALA A CA 1
ATOM 798 C C . ALA A 1 101 ? -7.852 -13.696 -5.283 1.00 82.69 101 ALA A C 1
ATOM 800 O O . ALA A 1 101 ? -8.224 -14.791 -5.706 1.00 82.69 101 ALA A O 1
ATOM 801 N N . SER A 1 102 ? -7.875 -12.594 -6.040 1.00 77.88 102 SER A N 1
ATOM 802 C CA . SER A 1 102 ? -8.330 -12.577 -7.434 1.00 77.88 102 SER A CA 1
ATOM 803 C C . SER A 1 102 ? -7.366 -13.281 -8.396 1.00 77.88 102 SER A C 1
ATOM 805 O O . SER A 1 102 ? -7.815 -13.809 -9.408 1.00 77.88 102 SER A O 1
ATOM 807 N N . SER A 1 103 ? -6.062 -13.288 -8.108 1.00 69.00 103 SER A N 1
ATOM 808 C CA . SER A 1 103 ? -5.031 -13.943 -8.929 1.00 69.00 103 SER A CA 1
ATOM 809 C C . SER A 1 103 ? -4.922 -15.453 -8.646 1.00 69.00 103 SER A C 1
ATOM 811 O O . SER A 1 103 ? -4.716 -16.271 -9.546 1.00 69.00 103 SER A O 1
ATOM 813 N N . SER A 1 104 ? -5.137 -15.860 -7.390 1.00 57.97 104 SER A N 1
ATOM 814 C CA . SER A 1 104 ? -4.993 -17.245 -6.912 1.00 57.97 104 SER A CA 1
ATOM 815 C C . SER A 1 104 ? -6.038 -18.226 -7.479 1.00 57.97 104 SER A C 1
ATOM 817 O O . SER A 1 104 ? -5.889 -19.448 -7.372 1.00 57.97 104 SER A O 1
ATOM 819 N N . THR A 1 105 ? -7.092 -17.742 -8.137 1.00 55.16 105 THR A N 1
ATOM 820 C CA . THR A 1 105 ? -8.072 -18.600 -8.821 1.00 55.16 105 THR A CA 1
ATOM 821 C C . THR A 1 105 ? -7.557 -19.177 -10.148 1.00 55.16 105 THR A C 1
ATOM 823 O O . THR A 1 105 ? -8.157 -20.127 -10.644 1.00 55.16 105 THR A O 1
ATOM 826 N N . ALA A 1 106 ? -6.432 -18.690 -10.696 1.00 54.28 106 ALA A N 1
ATOM 827 C CA . ALA A 1 106 ? -6.058 -18.956 -12.088 1.00 54.28 106 ALA A CA 1
ATOM 828 C C . ALA A 1 106 ? -4.920 -19.976 -12.357 1.00 54.28 106 ALA A C 1
ATOM 830 O O . ALA A 1 106 ? -4.843 -20.447 -13.490 1.00 54.28 106 ALA A O 1
ATOM 831 N N . VAL A 1 107 ? -4.023 -20.355 -11.420 1.00 50.97 107 VAL A N 1
ATOM 832 C CA . VAL A 1 107 ? -2.808 -21.138 -11.802 1.00 50.97 107 VAL A CA 1
ATOM 833 C C . VAL A 1 107 ? -2.329 -22.196 -10.782 1.00 50.97 107 VAL A C 1
ATOM 835 O O . VAL A 1 107 ? -2.274 -21.974 -9.575 1.00 50.97 107 VAL A O 1
ATOM 838 N N . SER A 1 108 ? -1.905 -23.356 -11.303 1.00 50.06 108 SER A N 1
ATOM 839 C CA . SER A 1 108 ? -1.459 -24.596 -10.628 1.00 50.06 108 SER A CA 1
ATOM 840 C C . SER A 1 108 ? -0.068 -24.555 -9.936 1.00 50.06 108 SER A C 1
ATOM 842 O O . SER A 1 108 ? 0.546 -25.599 -9.726 1.00 50.06 108 SER A O 1
ATOM 844 N N . GLY A 1 109 ? 0.447 -23.383 -9.543 1.00 55.16 109 GLY A N 1
ATOM 845 C CA . GLY A 1 109 ? 1.784 -23.195 -8.930 1.00 55.16 109 GLY A CA 1
ATOM 846 C C . GLY A 1 109 ? 1.766 -22.567 -7.527 1.00 55.16 109 GLY A C 1
ATOM 847 O O . GLY A 1 109 ? 2.697 -21.864 -7.147 1.00 55.16 109 GLY A O 1
ATOM 848 N N . LYS A 1 110 ? 0.676 -22.776 -6.777 1.00 58.47 110 LYS A N 1
ATOM 849 C CA . LYS A 1 110 ? 0.212 -21.920 -5.668 1.00 58.47 110 LYS A CA 1
ATOM 850 C C . LYS A 1 110 ? 1.207 -21.603 -4.546 1.00 58.47 110 LYS A C 1
ATOM 852 O O . LYS A 1 110 ? 1.251 -20.459 -4.120 1.00 58.47 110 LYS A O 1
ATOM 857 N N . LYS A 1 111 ? 1.971 -22.571 -4.031 1.00 58.53 111 LYS A N 1
ATOM 858 C CA . LYS A 1 111 ? 2.674 -22.391 -2.741 1.00 58.53 111 LYS A CA 1
ATOM 859 C C . LYS A 1 111 ? 3.867 -21.433 -2.794 1.00 58.53 111 LYS A C 1
ATOM 861 O O . LYS A 1 111 ? 3.946 -20.544 -1.962 1.00 58.53 111 LYS A O 1
ATOM 866 N N . ALA A 1 112 ? 4.736 -21.561 -3.794 1.00 62.09 112 ALA A N 1
ATOM 867 C CA . ALA A 1 112 ? 5.924 -20.710 -3.889 1.00 62.09 112 ALA A CA 1
ATOM 868 C C . ALA A 1 112 ? 5.575 -19.245 -4.219 1.00 62.09 112 ALA A C 1
ATOM 870 O O . ALA A 1 112 ? 6.199 -18.325 -3.706 1.00 62.09 112 ALA A O 1
ATOM 871 N N . ALA A 1 113 ? 4.545 -19.019 -5.046 1.00 67.50 113 ALA A N 1
ATOM 872 C CA . ALA A 1 113 ? 4.062 -17.669 -5.345 1.00 67.50 113 ALA A CA 1
ATOM 873 C C . ALA A 1 113 ? 3.417 -17.004 -4.114 1.00 67.50 113 ALA A C 1
ATOM 875 O O . ALA A 1 113 ? 3.676 -15.837 -3.845 1.00 67.50 113 ALA A O 1
ATOM 876 N N . LEU A 1 114 ? 2.636 -17.770 -3.339 1.00 67.50 114 LEU A N 1
ATOM 877 C CA . LEU A 1 114 ? 2.078 -17.337 -2.054 1.00 67.50 114 LEU A CA 1
ATOM 878 C C . LEU A 1 114 ? 3.172 -16.927 -1.061 1.00 67.50 114 LEU A C 1
ATOM 880 O O . LEU A 1 114 ? 3.072 -15.876 -0.440 1.00 67.50 114 LEU A O 1
ATOM 884 N N . GLU A 1 115 ? 4.203 -17.759 -0.904 1.00 73.19 115 GLU A N 1
ATOM 885 C CA . GLU A 1 115 ? 5.313 -17.502 0.021 1.00 73.19 115 GLU A CA 1
ATOM 886 C C . GLU A 1 115 ? 6.069 -16.217 -0.350 1.00 73.19 115 GLU A C 1
ATOM 888 O O . GLU A 1 115 ? 6.305 -15.382 0.523 1.00 73.19 115 GLU A O 1
ATOM 893 N N . ASN A 1 116 ? 6.339 -16.003 -1.642 1.00 79.44 116 ASN A N 1
ATOM 894 C CA . ASN A 1 116 ? 6.985 -14.782 -2.131 1.00 79.44 116 ASN A CA 1
ATOM 895 C C . ASN A 1 116 ? 6.127 -13.522 -1.908 1.00 79.44 116 ASN A C 1
ATOM 897 O O . ASN A 1 116 ? 6.653 -12.483 -1.509 1.00 79.44 116 ASN A O 1
ATOM 901 N N . ASP A 1 117 ? 4.813 -13.599 -2.146 1.00 82.44 117 ASP A N 1
ATOM 902 C CA . ASP A 1 117 ? 3.896 -12.472 -1.919 1.00 82.44 117 ASP A CA 1
ATOM 903 C C . ASP A 1 117 ? 3.828 -12.101 -0.431 1.00 82.44 117 ASP A C 1
ATOM 905 O O . ASP A 1 117 ? 3.872 -10.922 -0.074 1.00 82.44 117 ASP A O 1
ATOM 909 N N . VAL A 1 118 ? 3.770 -13.104 0.450 1.00 86.31 118 VAL A N 1
ATOM 910 C CA . VAL A 1 118 ? 3.749 -12.899 1.904 1.00 86.31 118 VAL A CA 1
ATOM 911 C C . VAL A 1 118 ? 5.057 -12.278 2.388 1.00 86.31 118 VAL A C 1
ATOM 913 O O . VAL A 1 118 ? 5.018 -11.317 3.156 1.00 86.31 118 VAL A O 1
ATOM 916 N N . GLU A 1 119 ? 6.209 -12.768 1.928 1.00 89.00 119 GLU A N 1
ATOM 917 C CA . GLU A 1 119 ? 7.512 -12.189 2.277 1.00 89.00 119 GLU A CA 1
ATOM 918 C C . GLU A 1 119 ? 7.623 -10.729 1.811 1.00 89.00 119 GLU A C 1
ATOM 920 O O . GLU A 1 119 ? 8.078 -9.862 2.564 1.00 89.00 119 GLU A O 1
ATOM 925 N N . PHE A 1 120 ? 7.117 -10.424 0.613 1.00 89.94 120 PHE A N 1
ATOM 926 C CA . PHE A 1 120 ? 7.039 -9.058 0.103 1.00 89.94 120 PHE A CA 1
ATOM 927 C C . PHE A 1 120 ? 6.158 -8.154 0.979 1.00 89.94 120 PHE A C 1
ATOM 929 O O . PHE A 1 120 ? 6.568 -7.042 1.319 1.00 89.94 120 PHE A O 1
ATOM 936 N N . TRP A 1 121 ? 4.971 -8.609 1.385 1.00 91.50 121 TRP A N 1
ATOM 937 C CA . TRP A 1 121 ? 4.082 -7.826 2.249 1.00 91.50 121 TRP A CA 1
ATOM 938 C C . TRP A 1 121 ? 4.663 -7.604 3.642 1.00 91.50 121 TRP A C 1
ATOM 940 O O . TRP A 1 121 ? 4.543 -6.503 4.177 1.00 91.50 121 TRP A O 1
ATOM 950 N N . ILE A 1 122 ? 5.341 -8.606 4.209 1.00 91.75 122 ILE A N 1
ATOM 951 C CA . ILE A 1 122 ? 6.070 -8.455 5.473 1.00 91.75 122 ILE A CA 1
ATOM 952 C C . ILE A 1 122 ? 7.159 -7.391 5.311 1.00 91.75 122 ILE A C 1
ATOM 954 O O . ILE A 1 122 ? 7.222 -6.459 6.109 1.00 91.75 122 ILE A O 1
ATOM 958 N N . SER A 1 123 ? 7.966 -7.477 4.249 1.00 93.38 123 SER A N 1
ATOM 959 C CA . SER A 1 123 ? 9.014 -6.494 3.954 1.00 93.38 123 SER A CA 1
ATOM 960 C C . SER A 1 123 ? 8.460 -5.071 3.828 1.00 93.38 123 SER A C 1
ATOM 962 O O . SER A 1 123 ? 9.065 -4.134 4.353 1.00 93.38 123 SER A O 1
ATOM 964 N N . LEU A 1 124 ? 7.295 -4.914 3.189 1.00 92.50 124 LEU A N 1
ATOM 965 C CA . LEU A 1 124 ? 6.581 -3.645 3.060 1.00 92.50 124 LEU A CA 1
ATOM 966 C C . LEU A 1 124 ? 6.104 -3.110 4.412 1.00 92.50 124 LEU A C 1
ATOM 968 O O . LEU A 1 124 ? 6.367 -1.952 4.722 1.00 92.50 124 LEU A O 1
ATOM 972 N N . CYS A 1 125 ? 5.440 -3.930 5.230 1.00 92.62 125 CYS A N 1
ATOM 973 C CA . CYS A 1 125 ? 4.996 -3.519 6.563 1.00 92.62 125 CYS A CA 1
ATOM 974 C C . CYS A 1 125 ? 6.173 -3.114 7.456 1.00 92.62 125 CYS A C 1
ATOM 976 O O . CYS A 1 125 ? 6.079 -2.115 8.165 1.00 92.62 125 CYS A O 1
ATOM 978 N N . CYS A 1 126 ? 7.293 -3.839 7.378 1.00 93.38 126 CYS A N 1
ATOM 979 C CA . CYS A 1 126 ? 8.506 -3.548 8.138 1.00 93.38 126 CYS A CA 1
ATOM 980 C C . CYS A 1 126 ? 9.203 -2.233 7.749 1.00 93.38 126 CYS A C 1
ATOM 982 O O . CYS A 1 126 ? 10.111 -1.824 8.466 1.00 93.38 126 CYS A O 1
ATOM 984 N N . GLN A 1 127 ? 8.801 -1.560 6.662 1.00 92.88 127 GLN A N 1
ATOM 985 C CA . GLN A 1 127 ? 9.282 -0.204 6.360 1.00 92.88 127 GLN A CA 1
ATOM 986 C C . GLN A 1 127 ? 8.640 0.874 7.248 1.00 92.88 127 GLN A C 1
ATOM 988 O O . GLN A 1 127 ? 9.142 1.993 7.293 1.00 92.88 127 GLN A O 1
ATOM 993 N N . PHE A 1 128 ? 7.538 0.559 7.937 1.00 93.62 128 PHE A N 1
ATOM 994 C CA . PHE A 1 128 ? 6.785 1.504 8.764 1.00 93.62 128 PHE A CA 1
ATOM 995 C C . PHE A 1 128 ? 6.962 1.225 10.255 1.00 93.62 128 PHE A C 1
ATOM 997 O O . PHE A 1 128 ? 7.298 0.108 10.658 1.00 93.62 128 PHE A O 1
ATOM 1004 N N . ASP A 1 129 ? 6.676 2.227 11.084 1.00 94.00 129 ASP A N 1
ATOM 1005 C CA . ASP A 1 129 ? 6.781 2.106 12.533 1.00 94.00 129 ASP A CA 1
ATOM 1006 C C . ASP A 1 129 ? 5.788 1.083 13.102 1.00 94.00 129 ASP A C 1
ATOM 1008 O O . ASP A 1 129 ? 4.675 0.893 12.605 1.00 94.00 129 ASP A O 1
ATOM 1012 N N . VAL A 1 130 ? 6.163 0.452 14.219 1.00 93.56 130 VAL A N 1
ATOM 1013 C CA . VAL A 1 130 ? 5.332 -0.562 14.899 1.00 93.56 130 VAL A CA 1
ATOM 1014 C C . VAL A 1 130 ? 3.951 -0.006 15.275 1.00 93.56 130 VAL A C 1
ATOM 1016 O O . VAL A 1 130 ? 2.953 -0.720 15.203 1.00 93.56 130 VAL A O 1
ATOM 1019 N N . SER A 1 131 ? 3.873 1.279 15.635 1.00 93.44 131 SER A N 1
ATOM 1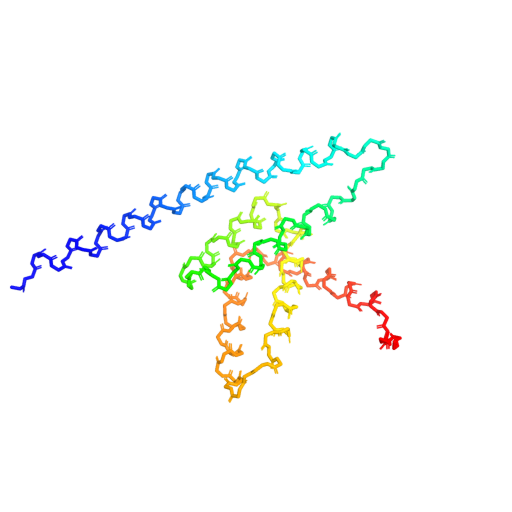020 C CA . SER A 1 131 ? 2.603 1.954 15.932 1.00 93.44 131 SER A CA 1
ATOM 1021 C C . SER A 1 131 ? 1.660 1.968 14.725 1.00 93.44 131 SER A C 1
ATOM 1023 O O . SER A 1 131 ? 0.465 1.694 14.866 1.00 93.44 131 SER A O 1
ATOM 1025 N N . ASP A 1 132 ? 2.188 2.233 13.530 1.00 93.25 132 ASP A N 1
ATOM 1026 C CA . ASP A 1 132 ? 1.405 2.270 12.292 1.00 93.25 132 ASP A CA 1
ATOM 1027 C C . ASP A 1 132 ? 0.959 0.866 11.890 1.00 93.25 132 ASP A C 1
ATOM 1029 O O . ASP A 1 132 ? -0.189 0.666 11.490 1.00 93.25 132 ASP A O 1
ATOM 1033 N N . GLN A 1 133 ? 1.834 -0.127 12.069 1.00 93.56 133 GLN A N 1
ATOM 1034 C CA . GLN A 1 133 ? 1.511 -1.535 11.837 1.00 93.56 133 GLN A CA 1
ATOM 1035 C C . GLN A 1 133 ? 0.365 -2.008 12.747 1.00 93.56 133 GLN A C 1
ATOM 1037 O O . GLN A 1 133 ? -0.589 -2.623 12.269 1.00 93.56 133 GLN A O 1
ATOM 1042 N N . LEU A 1 134 ? 0.413 -1.685 14.045 1.00 94.06 134 LEU A N 1
ATOM 1043 C CA . LEU A 1 134 ? -0.643 -2.040 15.002 1.00 94.06 134 LEU A CA 1
ATOM 1044 C C . LEU A 1 134 ? -1.959 -1.318 14.698 1.00 94.06 134 LEU A C 1
ATOM 1046 O O . LEU A 1 134 ? -3.020 -1.942 14.707 1.00 94.06 134 LEU A O 1
ATOM 1050 N N . THR A 1 135 ? -1.894 -0.024 14.383 1.00 93.62 135 THR A N 1
ATOM 1051 C CA . THR A 1 135 ? -3.073 0.767 13.996 1.00 93.62 135 THR A CA 1
ATOM 1052 C C . THR A 1 135 ? -3.720 0.194 12.738 1.00 93.62 135 THR A C 1
ATOM 1054 O O . THR A 1 135 ? -4.938 0.025 12.675 1.00 93.62 135 THR A O 1
ATOM 1057 N N . SER A 1 136 ? -2.899 -0.179 11.756 1.00 92.94 136 SER A N 1
ATOM 1058 C CA . SER A 1 136 ? -3.340 -0.835 10.531 1.00 92.94 136 SER A CA 1
ATOM 1059 C C . SER A 1 136 ? -4.059 -2.152 10.826 1.00 92.94 136 SER A C 1
ATOM 1061 O O . SER A 1 136 ? -5.172 -2.362 10.349 1.00 92.94 136 SER A O 1
ATOM 1063 N N . LEU A 1 137 ? -3.489 -3.004 11.684 1.00 93.31 137 LEU A N 1
ATOM 1064 C CA . LEU A 1 137 ? -4.101 -4.275 12.075 1.00 93.31 137 LEU A CA 1
ATOM 1065 C C . LEU A 1 137 ? -5.469 -4.078 12.748 1.00 93.31 137 LEU A C 1
ATOM 1067 O O . LEU A 1 137 ? -6.425 -4.770 12.406 1.00 93.31 137 LEU A O 1
ATOM 1071 N N . ILE A 1 138 ? -5.585 -3.110 13.661 1.00 93.56 138 ILE A N 1
ATOM 1072 C CA . ILE A 1 138 ? -6.858 -2.770 14.316 1.00 93.56 138 ILE A CA 1
ATOM 1073 C C . ILE A 1 138 ? -7.900 -2.341 13.277 1.00 93.56 138 ILE A C 1
ATOM 1075 O O . ILE A 1 138 ? -9.038 -2.806 13.317 1.00 93.56 138 ILE A O 1
ATOM 1079 N N . ASN A 1 139 ? -7.515 -1.497 12.318 1.00 92.50 139 ASN A N 1
ATOM 1080 C CA . ASN A 1 139 ? -8.415 -1.043 11.257 1.00 92.50 139 ASN A CA 1
ATOM 1081 C C . ASN A 1 139 ? -8.850 -2.184 10.332 1.00 92.50 139 ASN A C 1
ATOM 1083 O O . ASN A 1 139 ? -10.023 -2.247 9.970 1.00 92.50 139 ASN A O 1
ATOM 1087 N N . ILE A 1 140 ? -7.949 -3.117 10.003 1.00 93.19 140 ILE A N 1
ATOM 1088 C CA . ILE A 1 140 ? -8.293 -4.332 9.253 1.00 93.19 140 ILE A CA 1
ATOM 1089 C C . ILE A 1 140 ? -9.331 -5.146 10.026 1.00 93.19 140 ILE A C 1
ATOM 1091 O O . ILE A 1 140 ? -10.352 -5.507 9.455 1.00 93.19 140 ILE A O 1
ATOM 1095 N N . LEU A 1 141 ? -9.111 -5.412 11.316 1.00 93.06 141 LEU A N 1
ATOM 1096 C CA . LEU A 1 141 ? -10.051 -6.191 12.129 1.00 93.06 141 LEU A CA 1
ATOM 1097 C C . LEU A 1 141 ? -11.421 -5.511 12.231 1.00 93.06 141 LEU A C 1
ATOM 1099 O O . LEU A 1 141 ? -12.442 -6.165 12.042 1.00 93.06 141 LEU A O 1
ATOM 1103 N N . ASN A 1 142 ? -11.448 -4.198 12.460 1.00 91.94 142 ASN A N 1
ATOM 1104 C CA . ASN A 1 142 ? -12.689 -3.423 12.481 1.00 91.94 142 ASN A CA 1
ATOM 1105 C C . ASN A 1 142 ? -13.425 -3.480 11.140 1.00 91.94 142 ASN A C 1
ATOM 1107 O O . ASN A 1 142 ? -14.645 -3.603 11.122 1.00 91.94 142 ASN A O 1
ATOM 1111 N N . PHE A 1 143 ? -12.694 -3.407 10.027 1.00 89.94 143 PHE A N 1
ATOM 1112 C CA . PHE A 1 143 ? -13.276 -3.559 8.699 1.00 89.94 143 PHE A CA 1
ATOM 1113 C C . PHE A 1 143 ? -13.846 -4.966 8.500 1.00 89.94 143 PHE A C 1
ATOM 1115 O O . PHE A 1 143 ? -14.981 -5.096 8.060 1.00 89.94 143 PHE A O 1
ATOM 1122 N N . LEU A 1 144 ? -13.104 -6.011 8.879 1.00 88.38 144 LEU A N 1
ATOM 1123 C CA . LEU A 1 144 ? -13.553 -7.403 8.774 1.00 88.38 144 LEU A CA 1
ATOM 1124 C C . LEU A 1 144 ? -14.836 -7.668 9.569 1.00 88.38 144 LEU A C 1
ATOM 1126 O O . LEU A 1 144 ? -15.696 -8.394 9.088 1.00 88.38 144 LEU A O 1
ATOM 1130 N N . LEU A 1 145 ? -15.001 -7.036 10.733 1.00 89.56 145 LEU A N 1
ATOM 1131 C CA . LEU A 1 145 ? -16.233 -7.116 11.528 1.00 89.56 145 LEU A CA 1
ATOM 1132 C C . LEU A 1 145 ? -17.444 -6.441 10.865 1.00 89.56 145 LEU A C 1
ATOM 1134 O O . LEU A 1 145 ? -18.576 -6.723 11.246 1.00 89.56 145 LEU A O 1
ATOM 1138 N N . GLN A 1 146 ? -17.226 -5.530 9.914 1.00 88.00 146 GLN A N 1
ATOM 1139 C CA . GLN A 1 146 ? -18.297 -4.872 9.160 1.00 88.00 146 GLN A CA 1
ATOM 1140 C C . GLN A 1 146 ? -18.706 -5.652 7.909 1.00 88.00 146 GLN A C 1
ATOM 1142 O O . GLN A 1 146 ? -19.728 -5.317 7.307 1.00 88.00 146 GLN A O 1
ATOM 1147 N N . LEU A 1 147 ? -17.923 -6.651 7.483 1.00 82.88 147 LEU A N 1
ATOM 1148 C CA . LEU A 1 147 ? -18.315 -7.475 6.348 1.00 8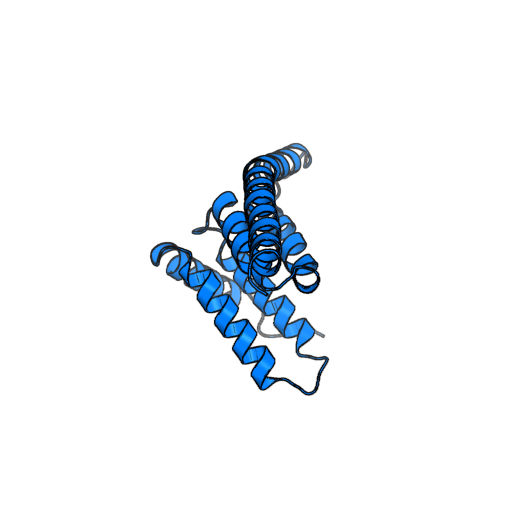2.88 147 LEU A CA 1
ATOM 1149 C C . LEU A 1 147 ? -19.506 -8.366 6.735 1.00 82.88 147 LEU A C 1
ATOM 1151 O O . LEU A 1 147 ? -19.467 -9.005 7.786 1.00 82.88 147 LEU A O 1
ATOM 1155 N N . PRO A 1 148 ? -20.549 -8.437 5.892 1.00 81.44 148 PRO A N 1
ATOM 1156 C CA . PRO A 1 148 ? -21.626 -9.398 6.087 1.00 81.44 148 PRO A CA 1
ATOM 1157 C C . PRO A 1 148 ? -21.088 -10.837 6.005 1.00 81.44 148 PRO A C 1
ATOM 1159 O O . PRO A 1 148 ? -20.206 -11.128 5.194 1.00 81.44 148 PRO A O 1
ATOM 1162 N N . GLU A 1 149 ? -21.612 -11.723 6.860 1.00 67.75 149 GLU A N 1
ATOM 1163 C CA . GLU A 1 149 ? -21.223 -13.145 6.913 1.00 67.75 149 GLU A CA 1
ATOM 1164 C C . GLU A 1 149 ? -21.654 -13.922 5.656 1.00 67.75 149 GLU A C 1
ATOM 1166 O O . GLU A 1 149 ? -21.007 -14.909 5.305 1.00 67.75 149 GLU A O 1
ATOM 1171 N N . ASP A 1 150 ? -22.669 -13.433 4.937 1.00 56.44 150 ASP A N 1
ATOM 1172 C CA . ASP A 1 150 ? -23.165 -14.012 3.691 1.00 56.44 150 ASP A CA 1
ATOM 1173 C C . ASP A 1 150 ? -22.872 -13.103 2.489 1.00 56.44 150 ASP A C 1
ATOM 1175 O O . ASP A 1 150 ? -23.151 -11.900 2.480 1.00 56.44 150 ASP A O 1
ATOM 1179 N N . LYS A 1 151 ? -22.331 -13.707 1.426 1.00 54.22 151 LYS A N 1
ATOM 1180 C CA . LYS A 1 151 ? -22.572 -13.212 0.071 1.00 54.22 151 LYS A CA 1
ATOM 1181 C C . LYS A 1 151 ? -24.008 -13.606 -0.248 1.00 54.22 151 LYS A C 1
ATOM 1183 O O . LYS A 1 151 ? -24.228 -14.752 -0.622 1.00 54.22 151 LYS A O 1
ATOM 1188 N N . ASP A 1 152 ? -24.956 -12.692 -0.072 1.00 42.44 152 ASP A N 1
ATOM 1189 C CA . ASP A 1 152 ? -26.255 -12.853 -0.724 1.00 42.44 152 ASP A CA 1
ATOM 1190 C C . ASP A 1 152 ? -25.997 -13.054 -2.233 1.00 42.44 152 ASP A C 1
ATOM 1192 O O . ASP A 1 152 ? -25.253 -12.272 -2.841 1.00 42.44 152 ASP A O 1
ATOM 1196 N N . ASP A 1 153 ? -26.521 -14.162 -2.769 1.00 37.28 153 ASP A N 1
ATOM 1197 C CA . ASP A 1 153 ? -26.406 -14.625 -4.164 1.00 37.28 153 ASP A CA 1
ATOM 1198 C C . ASP A 1 153 ? -26.740 -13.550 -5.220 1.00 37.28 153 ASP A C 1
ATOM 1200 O O . ASP A 1 153 ? -27.714 -12.779 -5.033 1.00 37.28 153 ASP A O 1
#

Radius of gyration: 18.65 Å; chains: 1; bounding box: 64×45×36 Å

pLDDT: mean 77.46, std 15.38, range [37.28, 94.06]

Secondary structure (DSSP, 8-state):
--SHHHHHHHHHHHHHHHHHHHHHHHHHHHHHHHHHHHHHH-SSSPPPHHHHHHHHHHHHHHHGGGS-HHHHHHHHHHHHHHH-HHHHHHHHHHHHHHHHHHHTTS-S-HHHHHHHHHHHHHHHHTTS-HHHHHHHHHHHHHHHHHS-SS---